Protein AF-A0A0E3UYR0-F1 (afdb_monomer_lite)

Foldseek 3Di:
DFKKKKKWDAPDPVLVVLLVLQVLVVFQLWDWDDDPPIIIIMGDDDDPVVVLVSSQVSQVVVVHFQPGDRDDQTWIKMWTDDPVGRVDIDIDTGDDDPCSVVVVCVVGPVVVVVVVRSCRRPDDSVPGHGHDPDD

Organism: NCBI:txid400092

pLDDT: mean 86.3, std 11.43, range [38.09, 96.94]

Structure (mmCIF, N/CA/C/O backbone):
data_AF-A0A0E3UYR0-F1
#
_entry.id   AF-A0A0E3UYR0-F1
#
loop_
_atom_site.group_PDB
_atom_site.id
_atom_site.type_symbol
_atom_site.label_atom_id
_atom_site.label_alt_id
_at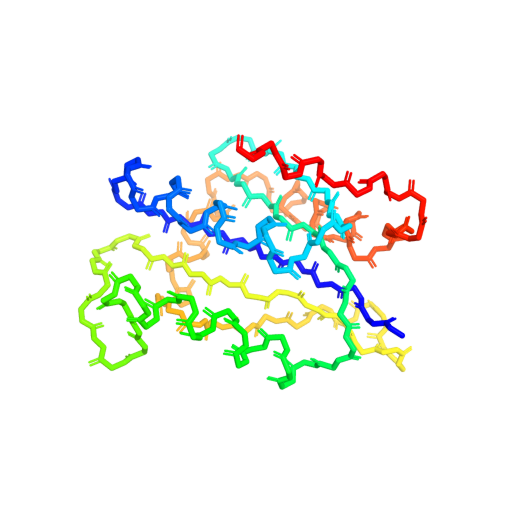om_site.label_comp_id
_atom_site.label_asym_id
_atom_site.label_entity_id
_atom_site.label_seq_id
_atom_site.pdbx_PDB_ins_code
_atom_site.Cartn_x
_atom_site.Cartn_y
_atom_site.Cartn_z
_atom_site.occupancy
_atom_site.B_iso_or_equiv
_atom_site.auth_seq_id
_atom_site.auth_comp_id
_atom_site.auth_asym_id
_atom_site.auth_atom_id
_atom_site.pdbx_PDB_model_num
ATOM 1 N N . MET A 1 1 ? 13.400 -6.355 -11.381 1.00 80.69 1 MET A N 1
ATOM 2 C CA . MET A 1 1 ? 12.638 -6.150 -10.125 1.00 80.69 1 MET A CA 1
ATOM 3 C C . MET A 1 1 ? 11.818 -4.910 -10.357 1.00 80.69 1 MET A C 1
ATOM 5 O O . MET A 1 1 ? 12.366 -3.955 -10.889 1.00 80.69 1 MET A O 1
ATOM 9 N N . ASN A 1 2 ? 10.541 -4.952 -10.008 1.00 89.75 2 ASN A N 1
ATOM 10 C CA . ASN A 1 2 ? 9.635 -3.826 -10.170 1.00 89.75 2 ASN A CA 1
ATOM 11 C C . ASN A 1 2 ? 9.421 -3.149 -8.824 1.00 89.75 2 ASN A C 1
ATOM 13 O O . ASN A 1 2 ? 9.454 -3.813 -7.785 1.00 89.75 2 ASN A O 1
ATOM 17 N N . ASN A 1 3 ? 9.194 -1.845 -8.855 1.00 93.88 3 ASN A N 1
ATOM 18 C CA . ASN A 1 3 ? 8.829 -1.092 -7.672 1.00 93.88 3 ASN A CA 1
ATOM 19 C C . ASN A 1 3 ? 7.311 -1.073 -7.527 1.00 93.88 3 ASN A C 1
ATOM 21 O O . ASN A 1 3 ? 6.573 -0.982 -8.509 1.00 93.88 3 ASN A O 1
ATOM 25 N N . PHE A 1 4 ? 6.868 -1.164 -6.285 1.00 96.06 4 PHE A N 1
ATOM 26 C CA . PHE A 1 4 ? 5.473 -1.220 -5.897 1.00 96.06 4 PHE A CA 1
ATOM 27 C C . PHE A 1 4 ? 5.243 -0.244 -4.754 1.00 96.06 4 PHE A C 1
ATOM 29 O O . PHE A 1 4 ? 6.146 0.009 -3.954 1.00 96.06 4 PHE A O 1
ATOM 36 N N . VAL A 1 5 ? 4.026 0.280 -4.661 1.00 96.94 5 VAL A N 1
ATOM 37 C CA . VAL A 1 5 ? 3.597 1.131 -3.552 1.00 96.94 5 VAL A CA 1
ATOM 38 C C . VAL A 1 5 ? 2.287 0.598 -3.013 1.00 96.94 5 VAL A C 1
ATOM 40 O O . VAL A 1 5 ? 1.319 0.459 -3.752 1.00 96.94 5 VAL A O 1
ATOM 43 N N . LEU A 1 6 ? 2.248 0.309 -1.720 1.00 96.94 6 LEU A N 1
ATOM 44 C CA . LEU A 1 6 ? 1.006 0.067 -1.005 1.00 96.94 6 LEU A CA 1
ATOM 45 C C . LEU A 1 6 ? 0.528 1.377 -0.396 1.00 96.94 6 LEU A C 1
ATOM 47 O O . LEU A 1 6 ? 1.272 2.032 0.331 1.00 96.94 6 LEU A O 1
ATOM 51 N N . LEU A 1 7 ? -0.721 1.723 -0.666 1.00 95.25 7 LEU A N 1
ATOM 52 C CA . LEU A 1 7 ? -1.480 2.680 0.120 1.00 95.25 7 LEU A CA 1
ATOM 53 C C . LEU A 1 7 ? -2.532 1.903 0.897 1.00 95.25 7 LEU A C 1
ATOM 55 O O . LEU A 1 7 ? -3.231 1.067 0.322 1.00 95.25 7 LEU A O 1
ATOM 59 N N . TYR A 1 8 ? -2.637 2.158 2.190 1.00 93.75 8 TYR A N 1
ATOM 60 C CA . TYR A 1 8 ? -3.559 1.425 3.040 1.00 93.75 8 TYR A CA 1
ATOM 61 C C . TYR A 1 8 ? -4.128 2.303 4.137 1.00 93.75 8 TYR A C 1
ATOM 63 O O . TYR A 1 8 ? -3.504 3.268 4.581 1.00 93.75 8 TYR A O 1
ATOM 71 N N . ARG A 1 9 ? -5.306 1.895 4.595 1.00 92.12 9 ARG A N 1
ATOM 72 C CA . ARG A 1 9 ? -5.980 2.437 5.764 1.00 92.12 9 ARG A CA 1
ATOM 73 C C . ARG A 1 9 ? -6.691 1.311 6.487 1.00 92.12 9 ARG A C 1
ATOM 75 O O . ARG A 1 9 ? -7.316 0.468 5.842 1.00 92.12 9 ARG A O 1
ATOM 82 N N . PHE A 1 10 ? -6.639 1.350 7.814 1.00 91.75 10 PHE A N 1
ATOM 83 C CA . PHE A 1 10 ? -7.434 0.484 8.672 1.00 91.75 10 PHE A CA 1
ATOM 84 C C . PHE A 1 10 ? -8.213 1.308 9.707 1.00 91.75 10 PHE A C 1
ATOM 86 O O . PHE A 1 10 ? -7.779 2.375 10.137 1.00 91.75 10 PHE A O 1
ATOM 93 N N . ASP A 1 11 ? -9.385 0.817 10.094 1.00 90.19 11 ASP A N 1
ATOM 94 C CA . ASP A 1 11 ? -10.298 1.437 11.049 1.00 90.19 11 ASP A CA 1
ATOM 95 C C . ASP A 1 11 ? -9.735 1.372 12.474 1.00 90.19 11 ASP A C 1
ATOM 97 O O . ASP A 1 11 ? -10.059 2.222 13.307 1.00 90.19 11 ASP A O 1
ATOM 101 N N . THR A 1 12 ? -8.877 0.384 12.761 1.00 90.50 12 THR A N 1
ATOM 102 C CA . THR A 1 12 ? -8.211 0.238 14.058 1.00 90.50 12 THR A CA 1
ATOM 103 C C . THR A 1 12 ? -6.692 0.304 13.931 1.00 90.50 12 THR A C 1
ATOM 105 O O . THR A 1 12 ? -6.085 -0.223 12.997 1.00 90.50 12 THR A O 1
ATOM 108 N N . GLN A 1 13 ? -6.062 0.920 14.933 1.00 90.94 13 GLN A N 1
ATOM 109 C CA . GLN A 1 13 ? -4.606 1.012 15.028 1.00 90.94 13 GLN A CA 1
ATOM 110 C C . GLN A 1 13 ? -3.942 -0.370 15.144 1.00 90.94 13 GLN A C 1
ATOM 112 O O . GLN A 1 13 ? -2.845 -0.564 14.631 1.00 90.94 13 GLN A O 1
ATOM 117 N N . GLU A 1 14 ? -4.606 -1.334 15.787 1.00 92.25 14 GLU A N 1
ATOM 118 C CA . GLU A 1 14 ? -4.121 -2.713 15.917 1.00 92.25 14 GLU A CA 1
ATOM 119 C C . GLU A 1 14 ? -3.994 -3.399 14.549 1.00 92.25 14 GLU A C 1
ATOM 121 O O . GLU A 1 14 ? -2.953 -3.978 14.244 1.00 92.25 14 GLU A O 1
ATOM 126 N N . GLN A 1 15 ? -5.014 -3.271 13.692 1.00 91.69 15 GLN A N 1
ATOM 127 C CA . GLN A 1 15 ? -4.983 -3.810 12.330 1.00 91.69 15 GLN A CA 1
ATOM 128 C C . GLN A 1 15 ? -3.879 -3.154 11.499 1.00 91.69 15 GLN A C 1
ATOM 130 O O . GLN A 1 15 ? -3.133 -3.848 10.809 1.00 91.69 15 GLN A O 1
ATOM 135 N N . GLU A 1 16 ? -3.741 -1.830 11.596 1.00 92.56 16 GLU A N 1
ATOM 136 C CA . GLU A 1 16 ? -2.683 -1.100 10.897 1.00 92.56 16 GLU A CA 1
ATOM 137 C C . GLU A 1 16 ? -1.288 -1.569 11.328 1.00 92.56 16 GLU A C 1
ATOM 139 O O . GLU A 1 16 ? -0.452 -1.873 10.478 1.00 92.56 16 GLU A O 1
ATOM 144 N N . GLN A 1 17 ? -1.047 -1.701 12.635 1.00 93.62 17 GLN A N 1
ATOM 145 C CA . GLN A 1 17 ? 0.228 -2.183 13.170 1.00 93.62 17 GLN A CA 1
ATOM 146 C C . GLN A 1 17 ? 0.524 -3.620 12.736 1.00 93.62 17 GLN A C 1
ATOM 148 O O . GLN A 1 17 ? 1.627 -3.904 12.269 1.00 93.62 17 GLN A O 1
ATOM 153 N N . GLN A 1 18 ? -0.462 -4.516 12.819 1.00 94.38 18 GLN A N 1
ATOM 154 C CA . GLN A 1 18 ? -0.306 -5.905 12.394 1.00 94.38 18 GLN A CA 1
ATOM 155 C C . GLN A 1 18 ? 0.016 -6.012 10.895 1.00 94.38 18 GLN A C 1
ATOM 157 O O . GLN A 1 18 ? 0.904 -6.781 10.501 1.00 94.38 18 GLN A O 1
ATOM 162 N N . PHE A 1 19 ? -0.675 -5.233 10.057 1.00 95.06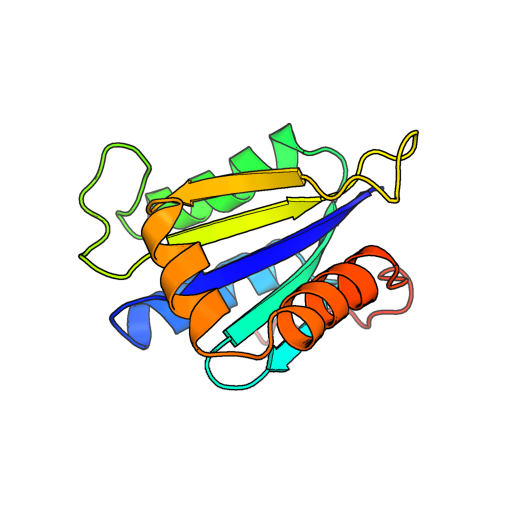 19 PHE A N 1
ATOM 163 C CA . PHE A 1 19 ? -0.401 -5.173 8.625 1.00 95.06 19 PHE A CA 1
ATOM 164 C C . PHE A 1 19 ? 1.011 -4.650 8.364 1.00 95.06 19 PHE A C 1
ATOM 166 O O . PHE A 1 19 ? 1.779 -5.290 7.645 1.00 95.06 19 PHE A O 1
ATOM 173 N N . GLU A 1 20 ? 1.385 -3.538 9.000 1.00 94.56 20 GLU A N 1
ATOM 174 C CA . GLU A 1 20 ? 2.702 -2.921 8.869 1.00 94.56 20 GLU A CA 1
ATOM 175 C C . GLU A 1 20 ? 3.847 -3.854 9.247 1.00 94.56 20 GLU A C 1
ATOM 177 O O . GLU A 1 20 ? 4.836 -3.956 8.521 1.00 94.56 20 GLU A O 1
ATOM 182 N N . GLU A 1 21 ? 3.745 -4.534 10.384 1.00 94.88 21 GLU A N 1
ATOM 183 C CA . GLU A 1 21 ? 4.765 -5.487 10.806 1.00 94.88 21 GLU A CA 1
ATOM 184 C C . GLU A 1 21 ? 4.906 -6.629 9.801 1.00 94.88 21 GLU A C 1
ATOM 186 O O . GLU A 1 21 ? 6.021 -7.044 9.480 1.00 94.88 21 GLU A O 1
ATOM 191 N N . SER A 1 22 ? 3.783 -7.109 9.268 1.00 95.31 22 SER A N 1
ATOM 192 C CA . SER A 1 22 ? 3.759 -8.205 8.302 1.00 95.31 22 SER A CA 1
ATOM 193 C C . SER A 1 22 ? 4.381 -7.799 6.962 1.00 95.31 22 SER A C 1
ATOM 195 O O . SER A 1 22 ? 5.233 -8.522 6.442 1.00 95.31 22 SER A O 1
ATOM 197 N N . ILE A 1 23 ? 4.043 -6.619 6.423 1.00 95.12 23 ILE A N 1
ATOM 198 C CA . ILE A 1 23 ? 4.636 -6.126 5.167 1.00 95.12 23 ILE A CA 1
ATOM 199 C C . ILE A 1 23 ? 6.115 -5.754 5.333 1.00 95.12 23 ILE A C 1
ATOM 201 O O . ILE A 1 23 ? 6.901 -6.013 4.427 1.00 95.12 23 ILE A O 1
ATOM 205 N N . LYS A 1 24 ? 6.537 -5.223 6.491 1.00 94.50 24 LYS A N 1
ATOM 206 C CA . LYS A 1 24 ? 7.955 -4.928 6.776 1.00 94.50 24 LYS A CA 1
ATOM 207 C C . LYS A 1 24 ? 8.793 -6.205 6.850 1.00 94.50 24 LYS A C 1
ATOM 209 O O . LYS A 1 24 ? 9.925 -6.216 6.372 1.00 94.50 24 LYS A O 1
ATOM 214 N N . LYS A 1 25 ? 8.231 -7.288 7.403 1.00 94.12 25 LYS A N 1
ATOM 215 C CA . LYS A 1 25 ? 8.859 -8.621 7.424 1.00 94.12 25 LYS A CA 1
ATOM 216 C C . LYS A 1 25 ? 8.947 -9.234 6.023 1.00 94.12 25 LYS A C 1
ATOM 218 O O . LYS A 1 25 ? 9.968 -9.829 5.691 1.00 94.12 25 LYS A O 1
ATOM 223 N N . ALA A 1 26 ? 7.909 -9.072 5.200 1.00 94.50 26 ALA A N 1
ATOM 224 C CA . ALA A 1 26 ? 7.889 -9.586 3.829 1.00 94.50 26 ALA A CA 1
ATOM 225 C C . ALA A 1 26 ? 8.815 -8.799 2.881 1.00 94.50 26 ALA A C 1
ATOM 227 O O . ALA A 1 26 ? 9.487 -9.384 2.031 1.00 94.50 26 ALA A O 1
ATOM 228 N N . PHE A 1 27 ? 8.889 -7.477 3.047 1.00 94.25 27 PHE A N 1
ATOM 229 C CA . PHE A 1 27 ? 9.627 -6.566 2.177 1.00 94.25 27 PHE A CA 1
ATOM 230 C C . PHE A 1 27 ? 10.658 -5.767 2.980 1.00 94.25 27 PHE A C 1
ATOM 232 O O . PHE A 1 27 ? 10.469 -4.597 3.314 1.00 94.25 27 PHE A O 1
ATOM 239 N N . LEU A 1 28 ? 11.794 -6.407 3.269 1.00 91.31 28 LEU A N 1
ATOM 240 C CA . LEU A 1 28 ? 12.854 -5.834 4.111 1.00 91.31 28 LEU A CA 1
ATOM 241 C C . LEU A 1 28 ? 13.407 -4.507 3.579 1.00 91.31 28 LEU A C 1
ATOM 243 O O . LEU A 1 28 ? 13.785 -3.633 4.353 1.00 91.31 28 LEU A O 1
ATOM 247 N N . ARG A 1 29 ? 13.488 -4.359 2.255 1.00 91.81 29 ARG A N 1
ATOM 248 C CA . ARG A 1 29 ? 13.944 -3.132 1.597 1.00 91.81 29 ARG A CA 1
ATOM 249 C C . ARG A 1 29 ? 12.731 -2.327 1.167 1.00 91.81 29 ARG A C 1
ATOM 251 O O . ARG A 1 29 ? 12.170 -2.569 0.100 1.00 91.81 29 ARG A O 1
ATOM 258 N N . HIS A 1 30 ? 12.357 -1.378 2.008 1.00 94.56 30 HIS A N 1
ATOM 259 C CA . HIS A 1 30 ? 11.194 -0.535 1.798 1.00 94.56 30 HIS A CA 1
ATOM 260 C C . HIS A 1 30 ? 11.480 0.915 2.182 1.00 94.56 30 HIS A C 1
ATOM 262 O O . HIS A 1 30 ? 12.498 1.237 2.797 1.00 94.56 30 HIS A O 1
ATOM 268 N N . LYS A 1 31 ? 10.549 1.791 1.823 1.00 94.38 31 LYS A N 1
ATOM 269 C CA . LYS A 1 31 ? 10.502 3.183 2.246 1.00 94.38 31 LYS A CA 1
ATOM 270 C C . LYS A 1 31 ? 9.063 3.517 2.604 1.00 94.38 31 LYS A C 1
ATOM 272 O O . LYS A 1 31 ? 8.152 3.231 1.834 1.00 94.38 31 LYS A O 1
ATOM 277 N N . VAL A 1 32 ? 8.877 4.123 3.770 1.00 92.81 32 VAL A N 1
ATOM 278 C CA . VAL A 1 32 ? 7.576 4.645 4.188 1.00 92.81 32 VAL A CA 1
ATOM 279 C C . VAL A 1 32 ? 7.561 6.144 3.945 1.00 92.81 32 VAL A C 1
ATOM 281 O O . VAL A 1 32 ? 8.500 6.842 4.328 1.00 92.81 32 VAL A O 1
ATOM 284 N N . GLU A 1 33 ? 6.508 6.631 3.305 1.00 91.81 33 GLU A N 1
ATOM 285 C CA . GLU A 1 33 ? 6.234 8.054 3.142 1.00 91.81 33 GLU A CA 1
ATOM 286 C C . GLU A 1 33 ? 4.864 8.361 3.739 1.00 91.81 33 GLU A C 1
ATOM 288 O O . GLU A 1 33 ? 3.917 7.594 3.567 1.00 91.81 33 GLU A O 1
ATOM 293 N N . MET A 1 34 ? 4.764 9.470 4.468 1.00 89.00 34 MET A N 1
ATOM 294 C CA . MET A 1 34 ? 3.505 9.938 5.036 1.00 89.00 34 MET A CA 1
ATOM 295 C C . MET A 1 34 ? 3.166 11.301 4.449 1.00 89.00 34 MET A C 1
ATOM 297 O O . MET A 1 34 ? 4.016 12.191 4.434 1.00 89.00 34 MET A O 1
ATOM 301 N N . ASN A 1 35 ? 1.930 11.463 3.985 1.00 83.25 35 ASN A N 1
ATOM 302 C CA . ASN A 1 35 ? 1.436 12.721 3.437 1.00 83.25 35 ASN A CA 1
ATOM 303 C C . ASN A 1 35 ? 0.017 12.976 3.953 1.00 83.25 35 ASN A C 1
ATOM 305 O O . ASN A 1 35 ? -0.938 12.339 3.512 1.00 83.25 35 ASN A O 1
ATOM 309 N N . GLY A 1 36 ? -0.113 13.857 4.945 1.00 81.00 36 GLY A N 1
ATOM 310 C CA . GLY A 1 36 ? -1.376 14.032 5.662 1.00 81.00 36 GLY A CA 1
ATOM 311 C C . GLY A 1 36 ? -1.821 12.722 6.338 1.00 81.00 36 GLY A C 1
ATOM 312 O O . GLY A 1 36 ? -1.025 12.148 7.086 1.00 81.00 36 GLY A O 1
ATOM 313 N N . PRO A 1 37 ? -3.060 12.241 6.106 1.00 79.44 37 PRO A N 1
ATOM 314 C CA . PRO A 1 37 ? -3.540 10.978 6.669 1.00 79.44 37 PRO A CA 1
ATOM 315 C C . PRO A 1 37 ? -2.975 9.744 5.951 1.00 79.44 37 PRO A C 1
ATOM 317 O O . PRO A 1 37 ? -3.125 8.630 6.444 1.00 79.44 37 PRO A O 1
ATOM 320 N N . PHE A 1 38 ? -2.330 9.924 4.798 1.00 83.19 38 PHE A N 1
ATOM 321 C CA . PHE A 1 38 ? -1.881 8.809 3.985 1.00 83.19 38 PHE A CA 1
ATOM 322 C C . PHE A 1 38 ? -0.562 8.228 4.442 1.00 83.19 38 PHE A C 1
ATOM 324 O O . PHE A 1 38 ? 0.404 8.955 4.691 1.00 83.19 38 PHE A O 1
ATOM 331 N N . LYS A 1 39 ? -0.505 6.898 4.417 1.00 89.94 39 LYS A N 1
ATOM 332 C CA . LYS A 1 39 ? 0.713 6.129 4.611 1.00 89.94 39 LYS A CA 1
ATOM 333 C C . LYS A 1 39 ? 0.992 5.295 3.366 1.00 89.94 39 LYS A C 1
ATOM 335 O O . LYS A 1 39 ? 0.251 4.375 3.027 1.00 89.94 39 LYS A O 1
ATOM 340 N N . TYR A 1 40 ? 2.079 5.640 2.690 1.00 93.81 40 TYR A N 1
ATOM 341 C CA . TYR A 1 40 ? 2.574 4.940 1.517 1.00 93.81 40 TYR A CA 1
ATOM 342 C C . TYR A 1 40 ? 3.739 4.049 1.925 1.00 93.81 40 TYR A C 1
ATOM 344 O O . TYR A 1 40 ? 4.676 4.493 2.590 1.00 93.81 40 TYR A O 1
ATOM 352 N N . PHE A 1 41 ? 3.703 2.795 1.501 1.00 96.31 41 PHE A N 1
ATOM 353 C CA . PHE A 1 41 ? 4.765 1.827 1.718 1.00 96.31 41 PHE A CA 1
ATOM 354 C C . PHE A 1 41 ? 5.307 1.379 0.366 1.00 96.31 41 PHE A C 1
ATOM 356 O O . PHE A 1 41 ? 4.689 0.583 -0.338 1.00 96.31 41 PHE A O 1
ATOM 363 N N . GLY A 1 42 ? 6.451 1.934 -0.013 1.00 96.62 42 GLY A N 1
ATOM 364 C CA . GLY A 1 42 ? 7.143 1.595 -1.244 1.00 96.62 42 GLY A CA 1
ATOM 365 C C . GLY A 1 42 ? 8.170 0.483 -1.038 1.00 96.62 42 GLY A C 1
ATOM 366 O O . GLY A 1 42 ? 8.851 0.455 -0.012 1.00 96.62 42 GLY A O 1
ATOM 367 N N . PHE A 1 43 ? 8.297 -0.433 -1.997 1.00 96.31 43 PHE A N 1
ATOM 368 C CA . PHE A 1 43 ? 9.241 -1.557 -1.959 1.00 96.31 43 PHE A CA 1
ATOM 369 C C . PHE A 1 43 ? 9.534 -2.094 -3.365 1.00 96.31 43 PHE A C 1
ATOM 371 O O . PHE A 1 43 ? 8.827 -1.787 -4.324 1.00 96.31 43 PHE A O 1
ATOM 378 N N . ALA A 1 44 ? 10.561 -2.940 -3.482 1.00 93.31 44 ALA A N 1
ATOM 379 C CA . ALA A 1 44 ? 10.847 -3.685 -4.706 1.00 93.31 44 ALA A CA 1
ATOM 380 C C . ALA A 1 44 ? 10.385 -5.146 -4.599 1.00 93.31 44 ALA A C 1
ATOM 382 O O . ALA A 1 44 ? 10.657 -5.828 -3.611 1.00 93.31 44 ALA A O 1
ATOM 383 N N . GLY A 1 45 ? 9.742 -5.644 -5.654 1.00 90.94 45 GLY A N 1
ATOM 384 C CA . GLY A 1 45 ? 9.280 -7.024 -5.803 1.00 90.94 45 GLY A CA 1
ATOM 385 C C . GLY A 1 45 ? 9.695 -7.629 -7.146 1.00 90.94 45 GLY A C 1
ATOM 386 O O . GLY A 1 45 ? 10.245 -6.958 -8.025 1.00 90.94 45 GLY A O 1
ATOM 387 N N . ARG A 1 46 ? 9.459 -8.931 -7.327 1.00 88.56 46 ARG A N 1
ATOM 388 C CA . ARG A 1 46 ? 9.777 -9.623 -8.587 1.00 88.56 46 ARG A CA 1
ATOM 389 C C . ARG A 1 46 ? 8.726 -9.355 -9.658 1.00 88.56 46 ARG A C 1
ATOM 391 O O . ARG A 1 46 ? 9.055 -8.792 -10.701 1.00 88.56 46 ARG A O 1
ATOM 398 N N . ALA A 1 47 ? 7.480 -9.725 -9.385 1.00 90.81 47 ALA A N 1
ATOM 399 C CA . ALA A 1 47 ? 6.365 -9.599 -10.312 1.00 90.81 47 ALA A CA 1
ATOM 400 C C . ALA A 1 47 ? 5.072 -9.255 -9.565 1.00 90.81 47 ALA A C 1
ATOM 402 O O . ALA A 1 47 ? 4.919 -9.604 -8.398 1.00 90.81 47 ALA A O 1
ATOM 403 N N . GLU A 1 48 ? 4.145 -8.597 -10.264 1.00 92.19 48 GLU A N 1
ATOM 404 C CA . GLU A 1 48 ? 2.835 -8.204 -9.727 1.00 92.19 48 GLU A CA 1
ATOM 405 C C . GLU A 1 48 ? 2.077 -9.388 -9.092 1.00 92.19 48 GLU A C 1
ATOM 407 O O . GLU A 1 48 ? 1.717 -9.251 -7.926 1.00 92.19 48 GLU A O 1
ATOM 412 N N . PRO A 1 49 ? 1.916 -10.566 -9.739 1.00 93.56 49 PRO A N 1
ATOM 413 C CA . PRO A 1 49 ? 1.180 -11.677 -9.128 1.00 93.56 49 PRO A CA 1
ATOM 414 C C . PRO A 1 49 ? 1.787 -12.157 -7.805 1.00 93.56 49 PRO A C 1
ATOM 416 O O . PRO A 1 49 ? 1.064 -12.393 -6.849 1.00 93.56 49 PRO A O 1
ATOM 419 N N . GLU A 1 50 ? 3.118 -12.225 -7.717 1.00 94.12 50 GLU A N 1
ATOM 420 C CA . GLU A 1 50 ? 3.815 -12.644 -6.493 1.00 94.12 50 GLU A CA 1
ATOM 421 C C . GLU A 1 50 ? 3.602 -11.634 -5.356 1.00 94.12 50 GLU A C 1
ATOM 423 O O . GLU A 1 50 ? 3.364 -12.016 -4.214 1.00 94.12 50 GLU A O 1
ATOM 428 N N . VAL A 1 51 ? 3.648 -10.335 -5.667 1.00 95.19 51 VAL A N 1
ATOM 429 C CA . VAL A 1 51 ? 3.379 -9.276 -4.684 1.00 95.19 51 VAL A CA 1
ATOM 430 C C . VAL A 1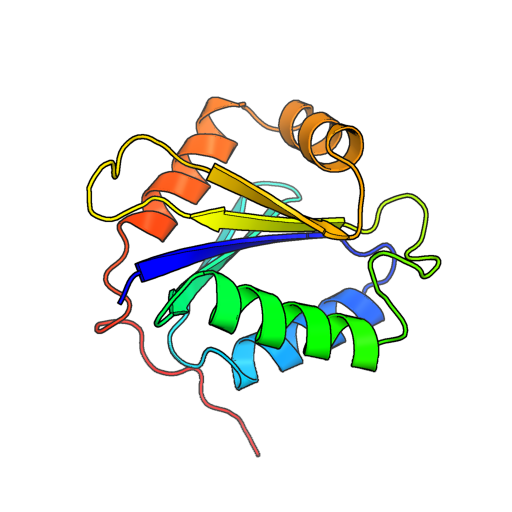 51 ? 1.928 -9.323 -4.216 1.00 95.19 51 VAL A C 1
ATOM 432 O O . VAL A 1 51 ? 1.676 -9.230 -3.015 1.00 95.19 51 VAL A O 1
ATOM 435 N N . VAL A 1 52 ? 0.985 -9.501 -5.142 1.00 95.25 52 VAL A N 1
ATOM 436 C CA . VAL A 1 52 ? -0.440 -9.657 -4.831 1.00 95.25 52 VAL A CA 1
ATOM 437 C C . VAL A 1 52 ? -0.650 -10.859 -3.912 1.00 95.25 52 VAL A C 1
ATOM 439 O O . VAL A 1 52 ? -1.249 -10.692 -2.855 1.00 95.25 52 VAL A O 1
ATOM 442 N N . ASP A 1 53 ? -0.094 -12.027 -4.238 1.00 95.38 53 ASP A N 1
ATOM 443 C CA . ASP A 1 53 ? -0.243 -13.246 -3.435 1.00 95.38 53 ASP A CA 1
ATOM 444 C C . ASP A 1 53 ? 0.304 -13.075 -2.010 1.00 95.38 53 ASP A C 1
ATOM 446 O O . ASP A 1 53 ? -0.344 -13.483 -1.040 1.00 95.38 53 ASP A O 1
ATOM 450 N N . ILE A 1 54 ? 1.468 -12.431 -1.858 1.00 96.25 54 ILE A N 1
ATOM 451 C CA . ILE A 1 54 ? 2.069 -12.145 -0.547 1.00 96.25 54 ILE A CA 1
ATOM 452 C C . ILE A 1 54 ? 1.153 -11.236 0.276 1.00 96.25 54 ILE A C 1
ATOM 454 O O . ILE A 1 54 ? 0.817 -11.562 1.417 1.00 96.25 54 ILE A O 1
ATOM 458 N N . VAL A 1 55 ? 0.732 -10.101 -0.285 1.00 95.94 55 VAL A N 1
ATOM 459 C CA . VAL A 1 55 ? -0.069 -9.118 0.458 1.00 95.94 55 VAL A CA 1
ATOM 460 C C . VAL A 1 55 ? -1.469 -9.664 0.745 1.00 95.94 55 VAL A C 1
ATOM 462 O O . VAL A 1 55 ? -1.974 -9.504 1.856 1.00 95.94 55 VAL A O 1
ATOM 465 N N . SER A 1 56 ? -2.079 -10.382 -0.198 1.00 94.44 56 SER A N 1
ATOM 466 C CA . SER A 1 56 ? -3.347 -11.079 0.022 1.00 94.44 56 SER A CA 1
ATOM 467 C C . SER A 1 56 ? -3.233 -12.140 1.114 1.00 94.44 56 SER A C 1
ATOM 469 O O . SER A 1 56 ? -4.132 -12.236 1.945 1.00 94.44 56 SER A O 1
ATOM 471 N N . SER A 1 57 ? -2.127 -12.885 1.185 1.00 94.50 57 SER A N 1
ATOM 472 C CA . SER A 1 57 ? -1.900 -13.860 2.262 1.00 94.50 57 SER A CA 1
ATOM 473 C C . SER A 1 57 ? -1.795 -13.190 3.635 1.00 94.50 57 SER A C 1
ATOM 475 O O . SER A 1 57 ? -2.366 -13.691 4.605 1.00 94.50 57 SER A O 1
ATOM 477 N N . ILE A 1 58 ? -1.131 -12.029 3.719 1.00 95.44 58 ILE A N 1
ATOM 478 C CA . ILE A 1 58 ? -1.082 -11.211 4.941 1.00 95.44 58 ILE A CA 1
ATOM 479 C C . ILE A 1 58 ? -2.500 -10.796 5.347 1.00 95.44 58 ILE A C 1
ATOM 481 O O . ILE A 1 58 ? -2.906 -11.046 6.481 1.00 95.44 58 ILE A O 1
ATOM 485 N N . LEU A 1 59 ? -3.284 -10.246 4.419 1.00 93.25 59 LEU A N 1
ATOM 486 C CA . LEU A 1 59 ? -4.657 -9.816 4.694 1.00 93.25 59 LEU A CA 1
ATOM 487 C C . LEU A 1 59 ? -5.540 -10.981 5.165 1.00 93.25 59 LEU A C 1
ATOM 489 O O . LEU A 1 59 ? -6.223 -10.856 6.180 1.00 93.25 59 LEU A O 1
ATOM 493 N N . VAL A 1 60 ? -5.452 -12.142 4.508 1.00 92.06 60 VAL A N 1
ATOM 494 C CA . VAL A 1 60 ? -6.164 -13.370 4.907 1.00 92.06 60 VAL A CA 1
ATOM 495 C C . VAL A 1 60 ? -5.788 -13.815 6.317 1.00 92.06 60 VAL A C 1
ATOM 497 O O . VAL A 1 60 ? -6.673 -14.198 7.087 1.00 92.06 60 VAL A O 1
ATOM 500 N N . SER A 1 61 ? -4.509 -13.720 6.693 1.00 91.38 61 SER A N 1
ATOM 501 C CA . SER A 1 61 ? -4.050 -14.053 8.048 1.00 91.38 61 SER A CA 1
ATOM 502 C C . SER A 1 61 ? -4.609 -13.116 9.126 1.00 91.38 61 SER A C 1
ATOM 504 O O . SER A 1 61 ? -4.829 -13.544 10.257 1.00 91.38 61 SER A O 1
ATOM 506 N N . MET A 1 62 ? -4.919 -11.869 8.760 1.00 89.88 62 MET A N 1
ATOM 507 C CA . MET A 1 62 ? -5.587 -10.884 9.619 1.00 89.88 62 MET A CA 1
ATOM 508 C C . MET A 1 62 ? -7.114 -11.062 9.660 1.00 89.88 62 MET A C 1
ATOM 510 O O . MET A 1 62 ? -7.824 -10.252 10.250 1.00 89.88 62 MET A O 1
ATOM 514 N N . GLY A 1 63 ? -7.645 -12.095 9.000 1.00 87.06 63 GLY A N 1
ATOM 515 C CA . GLY A 1 63 ? -9.082 -12.317 8.869 1.00 87.06 63 GLY A CA 1
ATOM 516 C C . GLY A 1 63 ? -9.750 -11.477 7.777 1.00 87.06 63 GLY A C 1
ATOM 517 O O . GLY A 1 63 ? -10.959 -11.598 7.600 1.00 87.06 63 GLY A O 1
ATOM 518 N N . MET A 1 64 ? -8.984 -10.697 7.013 1.00 83.81 64 MET A N 1
ATOM 519 C CA . MET A 1 64 ? -9.461 -9.830 5.934 1.00 83.81 64 MET A CA 1
ATOM 520 C C . MET A 1 64 ? -9.310 -10.502 4.567 1.00 83.81 64 MET A C 1
ATOM 522 O O . MET A 1 64 ? -8.576 -11.467 4.398 1.00 83.81 64 MET A O 1
ATOM 526 N N . GLY A 1 65 ? -10.006 -10.016 3.551 1.00 70.06 65 GLY A N 1
ATOM 527 C CA . GLY A 1 65 ? -9.865 -10.537 2.194 1.00 70.06 65 GLY A CA 1
ATOM 528 C C . GLY A 1 65 ? -10.963 -10.016 1.290 1.00 70.06 65 GLY A C 1
ATOM 529 O O . GLY A 1 65 ? -11.947 -9.465 1.772 1.00 70.06 65 GLY A O 1
ATOM 530 N N . ARG A 1 66 ? -10.803 -10.204 -0.022 1.00 64.88 66 ARG A N 1
ATOM 531 C CA . ARG A 1 66 ? 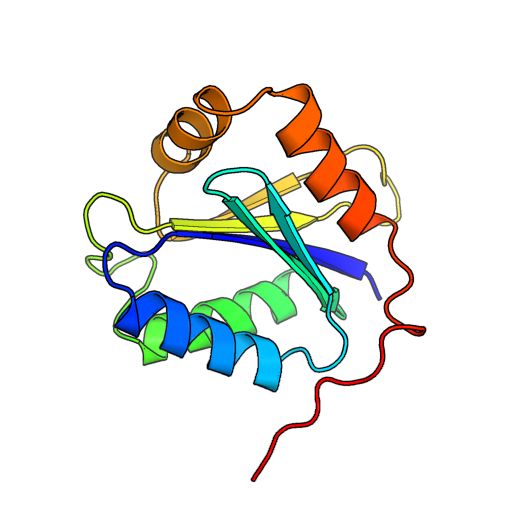-11.756 -9.702 -1.022 1.00 64.88 66 ARG A CA 1
ATOM 532 C C . ARG A 1 66 ? -13.191 -10.201 -0.795 1.00 64.88 66 ARG A C 1
ATOM 534 O O . ARG A 1 66 ? -14.129 -9.463 -1.066 1.00 64.88 66 ARG A O 1
ATOM 541 N N . ASP A 1 67 ? -13.331 -11.410 -0.250 1.00 68.38 67 ASP A N 1
ATOM 542 C CA . ASP A 1 67 ? -14.619 -12.062 0.028 1.00 68.38 67 ASP A CA 1
ATOM 543 C C . ASP A 1 67 ? -15.029 -12.007 1.514 1.00 68.38 67 ASP A C 1
ATOM 545 O O . ASP A 1 67 ? -15.958 -12.700 1.930 1.00 68.38 67 ASP A O 1
ATOM 549 N N . ARG A 1 68 ? -14.315 -11.239 2.347 1.00 68.31 68 ARG A N 1
ATOM 550 C CA . ARG A 1 68 ? -14.588 -11.109 3.788 1.00 68.31 68 ARG A CA 1
ATOM 551 C C . ARG A 1 68 ? -14.966 -9.677 4.128 1.00 68.31 68 ARG A C 1
ATOM 553 O O . ARG A 1 68 ? -14.577 -8.751 3.426 1.00 68.31 68 ARG A O 1
ATOM 560 N N . ASP A 1 69 ? -15.705 -9.496 5.218 1.00 74.69 69 ASP A N 1
ATOM 561 C CA . ASP A 1 69 ? -15.951 -8.156 5.744 1.00 74.69 69 ASP A CA 1
ATOM 562 C C . ASP A 1 69 ? -14.622 -7.558 6.218 1.00 74.69 69 ASP A C 1
ATOM 564 O O . ASP A 1 69 ? -13.939 -8.120 7.077 1.00 74.69 69 ASP A O 1
ATOM 568 N N . PHE A 1 70 ? -14.227 -6.453 5.595 1.00 75.25 70 PHE A N 1
ATOM 569 C CA . PHE A 1 70 ? -13.017 -5.719 5.929 1.00 75.25 70 PHE A CA 1
ATOM 570 C C . PHE A 1 70 ? -13.328 -4.439 6.702 1.00 75.25 70 PHE A C 1
ATOM 572 O O . PHE A 1 70 ? -12.387 -3.837 7.184 1.00 75.25 70 PHE A O 1
ATOM 579 N N . GLY A 1 71 ? -14.588 -4.049 6.907 1.00 81.62 71 GLY A N 1
ATOM 580 C CA . GLY A 1 71 ? -14.950 -2.798 7.579 1.00 81.62 71 GLY A CA 1
ATOM 581 C C . GLY A 1 71 ? -15.149 -1.611 6.622 1.00 81.62 71 GLY A C 1
ATOM 582 O O . GLY A 1 71 ? -14.726 -1.643 5.465 1.00 81.62 71 GLY A O 1
ATOM 583 N N . PRO A 1 72 ? -15.833 -0.545 7.076 1.00 83.75 72 PRO A N 1
ATOM 584 C CA . PRO A 1 72 ? -16.345 0.518 6.211 1.00 83.75 72 PRO A CA 1
ATOM 585 C C . PRO A 1 72 ? -15.286 1.460 5.627 1.00 83.75 72 PRO A C 1
ATOM 587 O O . PRO A 1 72 ? -15.622 2.214 4.713 1.00 83.75 72 PRO A O 1
ATOM 590 N N . ARG A 1 73 ? -14.050 1.486 6.146 1.00 87.06 73 ARG A N 1
ATOM 591 C CA . ARG A 1 73 ? -12.983 2.363 5.615 1.00 87.06 73 ARG A CA 1
ATOM 592 C C . ARG A 1 73 ? -11.685 1.634 5.309 1.00 87.06 73 ARG A C 1
ATOM 594 O O . ARG A 1 73 ? -10.719 2.282 4.907 1.00 87.06 73 ARG A O 1
ATOM 601 N N . ASN A 1 74 ? -11.653 0.321 5.504 1.00 90.25 74 ASN A N 1
ATOM 602 C CA . ASN A 1 74 ? -10.44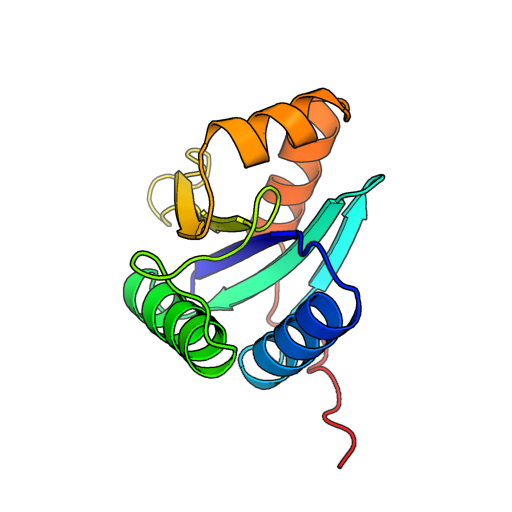2 -0.448 5.289 1.00 90.25 74 ASN A CA 1
ATOM 603 C C . ASN A 1 74 ? -10.214 -0.641 3.800 1.00 90.25 74 ASN A C 1
ATOM 605 O O . ASN A 1 74 ? -11.081 -1.134 3.076 1.00 90.25 74 ASN A O 1
ATOM 609 N N . TYR A 1 75 ? -9.020 -0.287 3.352 1.00 92.94 75 TYR A N 1
ATOM 610 C CA . TYR A 1 75 ? -8.600 -0.557 1.992 1.00 92.94 75 TYR A CA 1
ATOM 611 C C . TYR A 1 75 ? -7.099 -0.804 1.943 1.00 92.94 75 TYR A C 1
ATOM 613 O O . TYR A 1 75 ? -6.328 -0.316 2.771 1.00 92.94 75 TYR A O 1
ATOM 621 N N . VAL A 1 76 ? -6.694 -1.549 0.919 1.00 94.81 76 VAL A N 1
ATOM 622 C CA . VAL A 1 76 ? -5.296 -1.723 0.541 1.00 94.81 76 VAL A CA 1
ATOM 623 C C . VAL A 1 76 ? -5.231 -1.662 -0.975 1.00 94.81 76 VAL A C 1
ATOM 625 O O . VAL A 1 76 ? -5.777 -2.523 -1.668 1.00 94.81 76 VAL A O 1
ATOM 628 N N . ALA A 1 77 ? -4.564 -0.632 -1.479 1.00 95.12 77 ALA A N 1
ATOM 629 C CA . ALA A 1 77 ? -4.350 -0.384 -2.891 1.00 95.12 77 ALA A CA 1
ATOM 630 C C . ALA A 1 77 ? -2.873 -0.588 -3.233 1.00 95.12 77 ALA A C 1
ATOM 632 O O . ALA A 1 77 ? -1.988 0.003 -2.613 1.00 95.12 77 ALA A O 1
ATOM 633 N N . LEU A 1 78 ? -2.613 -1.421 -4.235 1.00 96.44 78 LEU A N 1
ATOM 634 C CA . LEU A 1 78 ? -1.295 -1.648 -4.804 1.00 96.44 78 LEU A CA 1
ATOM 635 C C . LEU A 1 78 ? -1.134 -0.797 -6.063 1.00 96.44 78 LEU A C 1
ATOM 637 O O . LEU A 1 78 ? -1.907 -0.935 -7.011 1.00 96.44 78 LEU A O 1
ATOM 641 N N . TYR A 1 79 ? -0.103 0.037 -6.087 1.00 95.19 79 TYR A N 1
ATOM 642 C CA . TYR A 1 79 ? 0.294 0.831 -7.239 1.00 95.19 79 TYR A CA 1
ATOM 643 C C . TYR A 1 79 ? 1.594 0.300 -7.830 1.00 95.19 79 TYR A C 1
ATOM 645 O O . TYR A 1 79 ? 2.525 -0.049 -7.100 1.00 95.19 79 TYR A O 1
ATOM 653 N N . PHE A 1 80 ? 1.661 0.246 -9.155 1.00 93.94 80 PHE A N 1
ATOM 654 C CA . PHE A 1 80 ? 2.833 -0.215 -9.893 1.00 93.94 80 PHE A CA 1
ATOM 655 C C . PHE A 1 80 ? 2.808 0.311 -11.323 1.00 93.94 80 PHE A C 1
ATOM 657 O O . PHE A 1 80 ? 1.746 0.575 -11.880 1.00 93.94 80 PHE A O 1
ATOM 664 N N . SER A 1 81 ? 3.974 0.413 -11.948 1.00 87.62 81 SER A N 1
ATOM 665 C CA . SER A 1 81 ? 4.094 0.621 -13.390 1.00 87.62 81 SER A CA 1
ATOM 666 C C . SER A 1 81 ? 4.747 -0.601 -14.033 1.00 87.62 81 SER A C 1
ATOM 668 O O . SER A 1 81 ? 5.363 -1.436 -13.365 1.00 87.62 81 SER A O 1
ATOM 670 N N . ARG A 1 82 ? 4.551 -0.777 -15.342 1.00 76.94 82 ARG A N 1
ATOM 671 C CA . ARG A 1 82 ? 5.223 -1.852 -16.088 1.00 76.94 82 ARG A CA 1
ATOM 672 C C . ARG A 1 82 ? 6.536 -1.300 -16.628 1.00 76.94 82 ARG A C 1
ATOM 674 O O . ARG A 1 82 ? 6.548 -0.174 -17.099 1.00 76.94 82 ARG A O 1
ATOM 681 N N . GLU A 1 83 ? 7.601 -2.104 -16.676 1.00 70.56 83 GLU A N 1
ATOM 682 C CA . GLU A 1 83 ? 8.911 -1.656 -17.202 1.00 70.56 83 GLU A CA 1
ATOM 683 C C . GLU A 1 83 ? 8.816 -1.019 -18.601 1.00 70.56 83 GLU A C 1
ATOM 685 O O . GLU A 1 83 ? 9.536 -0.080 -18.918 1.00 70.56 83 GLU A O 1
ATOM 690 N N . LYS A 1 84 ? 7.890 -1.510 -19.434 1.00 75.19 84 LYS A N 1
ATOM 691 C CA . LYS A 1 84 ? 7.649 -1.007 -20.795 1.00 75.19 84 LYS A CA 1
ATOM 692 C C . LYS A 1 84 ? 6.841 0.295 -20.879 1.00 75.19 84 LYS A C 1
ATOM 694 O O . LYS A 1 84 ? 6.672 0.807 -21.978 1.00 75.19 84 LYS A O 1
ATOM 699 N N . ASP A 1 85 ? 6.271 0.750 -19.768 1.00 78.88 85 ASP A N 1
ATOM 700 C CA . ASP A 1 85 ? 5.389 1.917 -19.687 1.00 78.88 85 ASP A CA 1
ATOM 701 C C . ASP A 1 85 ? 5.430 2.498 -18.255 1.00 78.88 85 ASP A C 1
ATOM 703 O O . ASP A 1 85 ? 4.495 2.300 -17.470 1.00 78.88 85 ASP A O 1
ATOM 707 N N . PRO A 1 86 ? 6.565 3.112 -17.861 1.00 74.19 86 PRO A N 1
ATOM 708 C CA . PRO A 1 86 ? 6.807 3.553 -16.487 1.00 74.19 86 PRO A CA 1
ATOM 709 C C . PRO A 1 86 ? 5.913 4.724 -16.057 1.00 74.19 86 PRO A C 1
ATOM 711 O O . PRO A 1 86 ? 5.656 4.868 -14.863 1.00 74.19 86 PRO A O 1
ATOM 714 N N . ASP A 1 87 ? 5.413 5.511 -17.015 1.00 78.56 87 ASP A N 1
ATOM 715 C CA . ASP A 1 87 ? 4.529 6.661 -16.780 1.00 78.56 87 ASP A CA 1
ATOM 716 C C . ASP A 1 87 ? 3.067 6.239 -16.548 1.00 78.56 87 ASP A C 1
ATOM 718 O O . ASP A 1 87 ? 2.256 7.001 -16.021 1.00 78.56 87 ASP A O 1
ATOM 722 N N . ASN A 1 88 ? 2.721 4.999 -16.900 1.00 85.69 88 ASN A N 1
ATOM 723 C CA . ASN A 1 88 ? 1.388 4.444 -16.718 1.00 85.69 88 ASN A CA 1
ATOM 724 C C . ASN A 1 88 ? 1.277 3.712 -15.378 1.00 85.69 88 ASN A C 1
ATOM 726 O O . ASN A 1 88 ? 1.452 2.489 -15.278 1.00 85.69 88 ASN A O 1
ATOM 730 N N . ILE A 1 89 ? 0.986 4.488 -14.336 1.00 89.12 89 ILE A N 1
ATOM 731 C CA . ILE A 1 89 ? 0.743 3.976 -12.989 1.00 89.12 89 ILE A CA 1
ATOM 732 C C . ILE A 1 89 ? -0.600 3.243 -12.969 1.00 89.12 89 ILE A C 1
ATOM 734 O O . ILE A 1 89 ? -1.662 3.821 -13.193 1.00 89.12 89 ILE A O 1
ATOM 738 N N . LYS A 1 90 ? -0.551 1.952 -12.652 1.00 91.12 90 LYS A N 1
ATOM 739 C CA . LYS A 1 90 ? -1.720 1.104 -12.434 1.00 91.12 90 LYS A CA 1
ATOM 740 C C . LYS A 1 90 ? -2.040 1.016 -10.954 1.00 91.12 90 LYS A C 1
ATOM 742 O O . LYS A 1 90 ? -1.128 1.002 -10.132 1.00 91.12 90 LYS A O 1
ATOM 747 N N . ARG A 1 91 ? -3.330 0.888 -10.644 1.00 92.75 91 ARG A N 1
ATOM 748 C CA . ARG A 1 91 ? -3.865 0.607 -9.308 1.00 92.75 91 ARG A CA 1
ATOM 749 C C . ARG A 1 91 ? -4.576 -0.743 -9.318 1.00 92.75 91 ARG A C 1
ATOM 751 O O . ARG A 1 91 ? -5.326 -1.041 -10.245 1.00 92.75 91 ARG A O 1
ATOM 758 N N . GLN A 1 92 ? -4.349 -1.540 -8.283 1.00 93.19 92 GLN A N 1
ATOM 759 C CA . GLN A 1 92 ? -5.087 -2.764 -8.002 1.00 93.19 92 GLN A CA 1
ATOM 760 C C . GLN A 1 92 ? -5.523 -2.769 -6.540 1.00 93.19 92 GLN A C 1
ATOM 762 O O . GLN A 1 92 ? -4.694 -2.707 -5.634 1.00 93.19 92 GLN A O 1
ATOM 767 N N . LEU A 1 93 ? -6.828 -2.877 -6.307 1.00 92.88 93 LEU A N 1
ATOM 768 C CA . LEU A 1 93 ? -7.377 -3.042 -4.966 1.00 92.88 93 LEU A CA 1
ATOM 769 C C . LEU A 1 93 ? -7.247 -4.495 -4.509 1.00 92.88 93 LEU A C 1
ATOM 771 O O . LEU A 1 93 ? -7.652 -5.420 -5.217 1.00 92.88 93 LEU A O 1
ATOM 775 N N . LEU A 1 94 ? -6.695 -4.681 -3.313 1.00 93.12 94 LEU A N 1
ATOM 776 C CA . LEU A 1 94 ? -6.609 -5.979 -2.641 1.00 93.12 94 LEU A CA 1
ATOM 777 C C . LEU A 1 94 ? -7.790 -6.183 -1.682 1.00 93.12 94 LEU A C 1
ATOM 779 O O . LEU A 1 94 ? -8.333 -7.284 -1.606 1.00 93.12 94 LEU A O 1
ATOM 783 N N . ILE A 1 95 ? -8.208 -5.107 -1.010 1.00 92.38 95 ILE A N 1
ATOM 784 C CA . ILE A 1 95 ? -9.470 -4.956 -0.268 1.00 92.38 95 ILE A CA 1
ATOM 785 C C . ILE A 1 95 ? -9.954 -3.503 -0.394 1.00 92.38 95 ILE A C 1
ATOM 787 O O . ILE A 1 95 ? -9.168 -2.622 -0.757 1.00 92.38 95 ILE A O 1
ATOM 791 N N . GLY A 1 96 ? -11.217 -3.241 -0.057 1.00 89.56 96 GLY A N 1
ATOM 792 C CA . GLY A 1 96 ? -11.819 -1.914 -0.191 1.00 89.56 96 GLY A CA 1
ATOM 793 C C . GLY A 1 96 ? -12.443 -1.665 -1.565 1.00 89.56 96 GLY A C 1
ATOM 794 O O . GLY A 1 96 ? -12.602 -2.574 -2.381 1.00 89.56 96 GLY A O 1
ATOM 795 N N . THR A 1 97 ? -12.820 -0.412 -1.809 1.00 88.31 97 THR A N 1
ATOM 796 C CA . THR A 1 97 ? -13.443 0.044 -3.064 1.00 88.31 97 THR A CA 1
ATOM 797 C C . THR A 1 97 ? -12.688 1.239 -3.635 1.00 88.31 97 THR A C 1
ATOM 799 O O . THR A 1 97 ? -11.988 1.931 -2.896 1.00 88.31 97 THR A O 1
ATOM 802 N N . GLU A 1 98 ? -12.835 1.493 -4.939 1.00 86.94 98 GLU A N 1
ATOM 803 C CA . GLU A 1 98 ? -12.188 2.633 -5.612 1.00 86.94 98 GLU A CA 1
ATOM 804 C C . GLU A 1 98 ? -12.604 3.949 -4.936 1.00 86.94 98 GLU A C 1
ATOM 806 O O . GLU A 1 98 ? -11.749 4.736 -4.541 1.00 86.94 98 GLU A O 1
ATOM 811 N N . ASP A 1 99 ? -13.902 4.095 -4.643 1.00 86.56 99 ASP A N 1
ATOM 812 C CA . ASP A 1 99 ? -14.473 5.237 -3.924 1.00 86.56 99 ASP A CA 1
ATOM 813 C C . ASP A 1 99 ? -13.813 5.503 -2.564 1.00 86.56 99 ASP A C 1
ATOM 815 O O . ASP A 1 99 ? -13.738 6.652 -2.142 1.00 86.56 99 ASP A O 1
ATOM 819 N N . MET A 1 100 ? -13.373 4.472 -1.834 1.00 87.69 100 MET A N 1
ATOM 820 C CA . MET A 1 100 ? -12.710 4.663 -0.535 1.00 87.69 100 MET A CA 1
ATOM 821 C C . MET A 1 100 ? -11.330 5.295 -0.701 1.00 87.69 100 MET A C 1
ATOM 823 O O . MET A 1 100 ? -10.966 6.175 0.077 1.00 87.69 100 MET A O 1
ATOM 827 N N . VAL A 1 101 ? -10.590 4.868 -1.726 1.00 84.75 101 VAL A N 1
ATOM 828 C CA . VAL A 1 101 ? -9.274 5.423 -2.053 1.00 84.75 101 VAL A CA 1
ATOM 829 C C . VAL A 1 101 ? -9.425 6.839 -2.592 1.00 84.75 101 VAL A C 1
ATOM 831 O O . VAL A 1 101 ? -8.724 7.744 -2.146 1.00 84.75 101 VAL A O 1
ATOM 834 N N . ASP A 1 102 ? -10.368 7.042 -3.510 1.00 83.31 102 ASP A N 1
ATOM 835 C CA . ASP A 1 102 ? -10.576 8.323 -4.178 1.00 83.31 102 ASP A CA 1
ATOM 836 C C . ASP A 1 102 ? -11.102 9.383 -3.200 1.00 83.31 102 ASP A C 1
ATOM 838 O O . ASP A 1 102 ? -10.572 10.491 -3.171 1.00 83.31 102 ASP A O 1
ATOM 842 N N . LYS A 1 103 ? -12.038 9.036 -2.303 1.00 78.00 103 LYS A N 1
ATOM 843 C CA . LYS A 1 103 ? -12.508 9.951 -1.245 1.00 78.00 103 LYS A CA 1
ATOM 844 C C . LYS A 1 103 ? -11.399 10.379 -0.304 1.00 78.00 103 LYS A C 1
ATOM 846 O O . LYS A 1 103 ? -11.400 11.515 0.154 1.00 78.00 103 LYS A O 1
ATOM 851 N N . GLU A 1 104 ? -10.470 9.488 0.029 1.00 73.69 104 GLU A N 1
ATOM 852 C CA . GLU A 1 104 ? -9.321 9.913 0.818 1.00 73.69 104 GLU A CA 1
ATOM 853 C C . GLU A 1 104 ? -8.380 10.771 -0.031 1.00 73.69 104 GLU A C 1
ATOM 855 O O . GLU A 1 104 ? -7.846 11.762 0.469 1.00 73.69 104 GLU A O 1
ATOM 860 N N . ALA A 1 105 ? -8.209 10.452 -1.321 1.00 72.38 105 ALA A N 1
ATOM 861 C CA . ALA A 1 105 ? -7.328 11.201 -2.221 1.00 72.38 105 ALA A CA 1
ATOM 862 C C . ALA A 1 105 ? -7.825 12.633 -2.419 1.00 72.38 105 ALA A C 1
ATOM 864 O O . ALA A 1 105 ? -7.009 13.546 -2.429 1.00 72.38 105 ALA A O 1
ATOM 865 N N . GLU A 1 106 ? -9.142 12.840 -2.458 1.00 65.75 106 GLU A N 1
ATOM 866 C CA . GLU A 1 106 ? -9.799 14.153 -2.473 1.00 65.75 106 GLU A CA 1
ATOM 867 C C . GLU A 1 106 ? -9.509 14.999 -1.220 1.00 65.75 106 GLU A C 1
ATOM 869 O O . GLU A 1 106 ? -9.545 16.227 -1.288 1.00 65.75 106 GLU A O 1
ATOM 874 N N . THR A 1 107 ? -9.197 14.382 -0.070 1.00 64.88 107 THR A N 1
ATOM 875 C CA . THR A 1 107 ? -8.829 15.130 1.153 1.00 64.88 107 THR A CA 1
ATOM 876 C C . THR A 1 107 ? -7.400 15.674 1.129 1.00 64.88 107 THR A C 1
ATOM 878 O O . THR A 1 107 ? -7.020 16.463 1.995 1.00 64.88 107 THR A O 1
ATOM 881 N N . THR A 1 108 ? -6.604 15.271 0.140 1.00 63.38 108 THR A N 1
ATOM 882 C CA . THR A 1 108 ? -5.239 15.744 -0.098 1.00 63.38 108 THR A CA 1
ATOM 883 C C . THR A 1 108 ? -5.186 16.425 -1.466 1.00 63.38 108 THR A C 1
ATOM 885 O O . THR A 1 108 ? -6.036 16.202 -2.320 1.00 63.38 108 THR A O 1
ATOM 888 N N . SER A 1 109 ? -4.193 17.285 -1.712 1.00 72.06 109 SER A N 1
ATOM 889 C CA . SER A 1 109 ? -3.972 17.751 -3.086 1.00 72.06 109 SER A CA 1
ATOM 890 C C . SER A 1 109 ? -3.691 16.540 -3.983 1.00 72.06 109 SER A C 1
ATOM 892 O O . SER A 1 109 ? -2.777 15.764 -3.687 1.00 72.06 109 SER A O 1
ATOM 894 N N . THR A 1 110 ? -4.450 16.379 -5.071 1.00 71.44 110 THR A N 1
ATOM 895 C CA . THR A 1 110 ? -4.260 15.304 -6.061 1.00 71.44 110 THR A CA 1
ATOM 896 C C . THR A 1 110 ? -2.800 15.209 -6.514 1.00 71.44 110 THR A C 1
ATOM 898 O O . THR A 1 110 ? -2.255 14.110 -6.620 1.00 71.44 110 THR A O 1
ATOM 901 N N . ASP A 1 111 ? -2.134 16.357 -6.659 1.00 78.69 111 ASP A N 1
ATOM 902 C CA . ASP A 1 111 ? -0.723 16.452 -7.040 1.00 78.69 111 ASP A CA 1
ATOM 903 C C . ASP A 1 111 ? 0.202 15.818 -5.994 1.00 78.69 111 ASP A C 1
ATOM 905 O O . ASP A 1 111 ? 1.181 15.155 -6.334 1.00 78.69 111 ASP A O 1
ATOM 909 N N . ALA A 1 112 ? -0.107 15.992 -4.708 1.00 82.69 112 ALA A N 1
ATOM 910 C CA . ALA A 1 112 ? 0.699 15.472 -3.611 1.00 82.69 112 ALA A CA 1
ATOM 911 C C . ALA A 1 112 ? 0.559 13.945 -3.482 1.00 82.69 112 ALA A C 1
ATOM 913 O O . ALA A 1 112 ? 1.560 13.256 -3.294 1.00 82.69 112 ALA A O 1
ATOM 914 N N . HIS A 1 113 ? -0.657 13.415 -3.663 1.00 85.62 113 HIS A N 1
ATOM 915 C CA . HIS A 1 113 ? -0.908 11.971 -3.726 1.00 85.62 113 HIS A CA 1
ATOM 916 C C . HIS A 1 113 ? -0.142 11.311 -4.885 1.00 85.62 113 HIS A C 1
ATOM 918 O O . HIS A 1 113 ? 0.598 10.346 -4.678 1.00 85.62 113 HIS A O 1
ATOM 924 N N . GLN A 1 114 ? -0.259 11.868 -6.096 1.00 85.69 114 GLN A N 1
ATOM 925 C CA . GLN A 1 114 ? 0.438 11.352 -7.277 1.00 85.69 114 GLN A CA 1
ATOM 926 C C . GLN A 1 114 ? 1.961 11.446 -7.137 1.00 85.69 114 GLN A C 1
ATOM 928 O O . GLN A 1 114 ? 2.665 10.482 -7.443 1.00 85.69 114 GLN A O 1
ATOM 933 N N . SER A 1 115 ? 2.469 12.563 -6.606 1.00 88.44 115 SER A N 1
ATOM 934 C CA . SER A 1 115 ? 3.905 12.764 -6.390 1.00 88.44 115 SER A CA 1
ATOM 935 C C . SER A 1 115 ? 4.489 11.730 -5.427 1.00 88.44 115 SER A C 1
ATOM 937 O O . SER A 1 115 ? 5.540 11.161 -5.716 1.00 88.44 115 SER A O 1
ATOM 939 N N . SER A 1 116 ? 3.813 11.437 -4.309 1.00 90.88 116 SER A N 1
ATOM 940 C CA . SER A 1 116 ? 4.266 10.416 -3.352 1.00 90.88 116 SER A CA 1
ATOM 941 C C . SER A 1 116 ? 4.360 9.030 -3.998 1.00 90.88 116 SER A C 1
ATOM 943 O O . SER A 1 116 ? 5.370 8.340 -3.841 1.00 90.88 116 SER A O 1
ATOM 945 N N . ILE A 1 117 ? 3.356 8.633 -4.790 1.00 92.00 117 ILE A N 1
ATOM 946 C CA . ILE A 1 117 ? 3.382 7.350 -5.507 1.00 92.00 117 ILE A CA 1
ATOM 947 C C . ILE A 1 117 ? 4.531 7.325 -6.519 1.00 92.00 117 ILE A C 1
ATOM 949 O O . ILE A 1 117 ? 5.325 6.384 -6.519 1.00 92.00 117 ILE A O 1
ATOM 953 N N . GLN A 1 118 ? 4.660 8.358 -7.353 1.00 91.62 118 GLN A N 1
ATOM 954 C CA . GLN A 1 118 ? 5.693 8.411 -8.385 1.00 91.62 118 GLN A CA 1
ATOM 955 C C . GLN A 1 118 ? 7.101 8.374 -7.779 1.00 91.62 118 GLN A C 1
ATOM 957 O O . GLN A 1 118 ? 7.937 7.584 -8.219 1.00 91.62 118 GLN A O 1
ATOM 962 N N . ASN A 1 119 ? 7.346 9.151 -6.721 1.00 92.00 119 ASN A N 1
ATOM 963 C CA . ASN A 1 119 ? 8.627 9.187 -6.015 1.00 92.00 119 ASN A CA 1
ATOM 964 C C . ASN A 1 119 ? 9.022 7.817 -5.452 1.00 92.00 119 ASN A C 1
ATOM 966 O O . ASN A 1 119 ? 10.193 7.439 -5.506 1.00 92.00 119 ASN A O 1
ATOM 970 N N . LEU A 1 120 ? 8.059 7.063 -4.920 1.00 94.00 120 LEU A N 1
ATOM 971 C CA . LEU A 1 120 ? 8.299 5.718 -4.402 1.00 94.00 120 LEU A CA 1
ATOM 972 C C . LEU A 1 120 ? 8.460 4.676 -5.516 1.00 94.00 120 LEU A C 1
ATOM 974 O O . LEU A 1 120 ? 9.231 3.732 -5.340 1.00 94.00 120 LEU A O 1
ATOM 978 N N . LEU A 1 121 ? 7.800 4.845 -6.665 1.00 93.56 121 LEU A N 1
ATOM 979 C CA . LEU A 1 121 ? 7.959 3.960 -7.824 1.00 93.56 121 LEU A CA 1
ATOM 980 C C . LEU A 1 121 ? 9.310 4.130 -8.528 1.00 93.56 121 LEU A C 1
ATOM 982 O O . LEU A 1 121 ? 9.812 3.164 -9.094 1.00 93.56 121 LEU A O 1
ATOM 986 N N . VAL A 1 122 ? 9.943 5.302 -8.463 1.00 92.00 122 VAL A N 1
ATOM 987 C CA . VAL A 1 122 ? 11.288 5.522 -9.039 1.00 92.00 122 VAL A CA 1
ATOM 988 C C . VAL A 1 122 ? 12.424 5.352 -8.024 1.00 92.00 122 VAL A C 1
ATOM 990 O O . VAL A 1 122 ? 13.597 5.492 -8.369 1.00 92.00 122 VAL A O 1
ATOM 993 N N . PHE A 1 123 ? 12.100 5.051 -6.764 1.00 91.88 123 PHE A N 1
ATOM 994 C CA . PHE A 1 123 ? 13.092 4.914 -5.703 1.00 91.88 123 PHE A CA 1
ATOM 995 C C . PHE A 1 123 ? 13.979 3.670 -5.888 1.00 91.88 123 PHE A C 1
ATOM 997 O O . PHE A 1 123 ? 13.517 2.571 -6.192 1.00 91.88 123 PHE A O 1
ATOM 1004 N N . ASP A 1 124 ? 15.279 3.826 -5.648 1.00 90.62 124 ASP A N 1
ATOM 1005 C CA . ASP A 1 124 ? 16.253 2.735 -5.725 1.00 90.62 124 ASP A CA 1
ATOM 1006 C C . ASP A 1 124 ? 16.298 1.938 -4.408 1.00 90.62 124 ASP A C 1
ATOM 1008 O O . ASP A 1 124 ? 17.090 2.218 -3.502 1.00 90.62 124 ASP A O 1
ATOM 1012 N N . TYR A 1 125 ? 15.446 0.913 -4.291 1.00 90.69 125 TYR A N 1
ATOM 1013 C CA . TYR A 1 125 ? 15.370 0.070 -3.089 1.00 90.69 125 TYR A CA 1
ATOM 1014 C C . TYR A 1 125 ? 16.612 -0.798 -2.851 1.00 90.69 125 TYR A C 1
ATOM 1016 O O . TYR A 1 125 ? 16.783 -1.305 -1.741 1.00 90.69 125 TYR A O 1
ATOM 1024 N N . ALA A 1 126 ? 17.533 -0.933 -3.813 1.00 87.19 126 ALA A N 1
ATOM 1025 C CA . ALA A 1 126 ? 18.822 -1.579 -3.547 1.00 87.19 126 ALA A CA 1
ATOM 1026 C C . ALA A 1 126 ? 19.678 -0.757 -2.563 1.00 87.19 126 ALA A C 1
ATOM 1028 O O . ALA A 1 126 ? 20.518 -1.318 -1.852 1.00 87.19 126 ALA A O 1
ATOM 1029 N N . LYS A 1 127 ? 19.420 0.555 -2.470 1.00 85.25 127 LYS A N 1
ATOM 1030 C CA . LYS A 1 127 ? 20.050 1.474 -1.510 1.00 85.25 127 LYS A CA 1
ATOM 1031 C C . LYS A 1 127 ? 19.283 1.607 -0.195 1.00 85.25 127 LYS A C 1
ATOM 1033 O O . LYS A 1 127 ? 19.834 2.151 0.759 1.00 85.25 127 LYS A O 1
ATOM 1038 N N . ALA A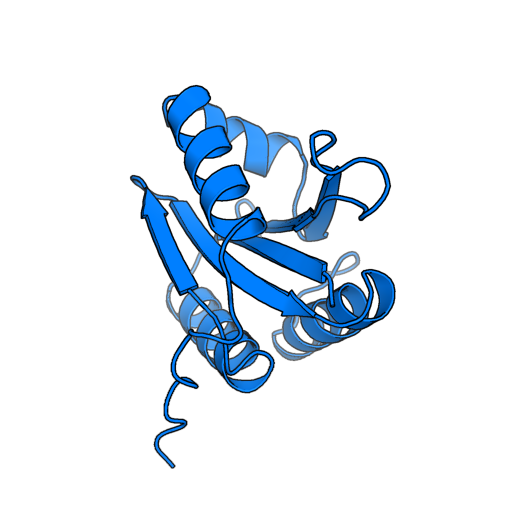 1 128 ? 18.048 1.104 -0.110 1.00 81.56 128 ALA A N 1
ATOM 1039 C CA . ALA A 1 128 ? 17.340 1.034 1.166 1.00 81.56 128 ALA A CA 1
ATOM 1040 C C . ALA A 1 128 ? 18.076 0.071 2.105 1.00 81.56 128 ALA A C 1
ATOM 1042 O O . ALA A 1 128 ? 18.348 -1.076 1.729 1.00 81.56 128 ALA A O 1
ATOM 1043 N N . MET A 1 129 ? 18.388 0.523 3.324 1.00 72.56 129 MET A N 1
ATOM 1044 C CA . MET A 1 129 ? 18.845 -0.385 4.374 1.00 72.56 129 MET A CA 1
ATOM 1045 C C . MET A 1 129 ? 17.710 -1.365 4.693 1.00 72.56 129 MET A C 1
ATOM 1047 O O . MET A 1 129 ? 16.564 -0.928 4.809 1.00 72.56 129 MET A O 1
ATOM 1051 N N . PRO A 1 130 ? 17.987 -2.675 4.816 1.00 71.31 130 PRO A N 1
ATOM 1052 C CA . PRO A 1 130 ? 16.969 -3.615 5.252 1.00 71.31 130 PRO A CA 1
ATOM 1053 C C . PRO A 1 130 ? 16.475 -3.198 6.640 1.00 71.31 130 PRO A C 1
ATOM 1055 O O . PRO A 1 130 ? 17.285 -2.963 7.538 1.00 71.31 130 PRO A O 1
ATOM 1058 N N . SER A 1 131 ? 15.160 -3.094 6.820 1.00 62.94 131 SER A N 1
ATOM 1059 C CA . SER A 1 131 ? 14.576 -2.843 8.134 1.00 62.94 131 SER A CA 1
ATOM 1060 C C . SER A 1 131 ? 15.006 -3.952 9.086 1.00 62.94 131 SER A C 1
ATOM 1062 O O . SER A 1 131 ? 14.714 -5.127 8.841 1.00 62.94 131 SER A O 1
ATOM 1064 N N . GLN A 1 132 ? 15.729 -3.587 10.146 1.00 49.88 132 GLN A N 1
ATOM 1065 C CA . GLN A 1 132 ? 16.155 -4.534 11.168 1.00 49.88 132 GLN A CA 1
ATOM 1066 C C . GLN A 1 132 ? 14.905 -5.165 11.785 1.00 49.88 132 GLN A C 1
ATOM 1068 O O . GLN A 1 132 ? 14.103 -4.491 12.428 1.00 49.88 132 GLN A O 1
ATOM 1073 N N . SER A 1 133 ? 14.717 -6.459 11.532 1.00 43.41 133 SER A N 1
ATOM 1074 C CA . SER A 1 133 ? 13.753 -7.269 12.267 1.00 43.41 133 SER A CA 1
ATOM 1075 C C . SER A 1 133 ? 14.348 -7.453 13.656 1.00 43.41 133 SER A C 1
ATOM 1077 O O . SER A 1 133 ? 15.229 -8.291 13.828 1.00 43.41 133 SER A O 1
ATOM 1079 N N . ASN A 1 134 ? 13.972 -6.604 14.611 1.00 40.53 134 ASN A N 1
ATOM 1080 C CA . ASN A 1 134 ? 14.358 -6.834 15.996 1.00 40.53 134 ASN A CA 1
ATOM 1081 C C . ASN A 1 134 ? 13.597 -8.070 16.483 1.00 40.53 134 ASN A C 1
ATOM 1083 O O . ASN A 1 134 ? 12.365 -8.074 16.501 1.00 40.53 134 ASN A O 1
ATOM 1087 N N . SER A 1 135 ? 14.379 -9.118 16.748 1.00 38.09 135 SER A N 1
ATOM 1088 C CA . SER A 1 135 ? 13.996 -10.414 17.309 1.00 38.09 135 SER A CA 1
ATOM 1089 C C . SER A 1 135 ? 13.346 -10.307 18.681 1.00 38.09 135 SER A C 1
ATOM 1091 O O . SER A 1 135 ? 13.758 -9.411 19.452 1.00 38.09 135 SER A O 1
#

Secondary structure (DSSP, 8-state):
-EEEEEEEE-SSHHHHHHHHHHHHHH-SSEEEEEETTEEEEEEEES-HHHHHHHHHHHHHHTT--TTS---SS-EEEEEEEETTEEEEEEEEEEES-HHHHHHHHHTS-HHHHHHHHHHHHS--TTSSPPP----

Sequence (135 aa):
MNNFVLLYRFDTQEQEQQFEESIKKAFLRHKVEMNGPFKYFGFAGRAEPEVVDIVSSILVSMGMGRDRDFGPRNYVALYFSREKDPDNIKRQLLIGTEDMVDKEAETTSTDAHQSSIQNLLVFDYAKAMPSQSNS

Radius of gyration: 14.09 Å; chains: 1; bounding box: 36×32×38 Å